Protein AF-A0A3D2A178-F1 (afdb_monomer_lite)

pLDDT: mean 87.26, std 12.5, range [44.88, 98.5]

Secondary structure (DSSP, 8-state):
---PPEEEEESS--STTHHHHHHHHHHHHHHHTSGGGG--EEEEEEESTT--GGGHHHHHHHHHHHHTT--GGGHHHHHHHHHHH-EEEETTTEEEE--HHHHEEE-----SSS-EEEEEEEE-TTS-EEEEEEEEE--

Sequence (139 aa):
MNTQIQTVVFDNVSLQGFEPKVAAMFAEEISKDSCINGVVRIKVELHGSFASQSLKDLIAATIVTGLQGLSLENAQVNLQQVRNSKRLRLSGLREIYFDVAQDLLIQQQELPTQSSGITISAKNIDAEVVMQRAYWLAS

Foldseek 3Di:
DPADAAEAEDEPDDPPPPLLVVLLVVLVVCVVPCVLVQFAAKAKAKEAPNQDVVCLLVSLLSNLCSQCVHDSPCSNVSSVVCCVVQWGCGVVPDIHRHHSVVRYHYDYDPDPANKIKMKMFTAGPVRDTPHIYIYMYDD

Radius of gyration: 14.13 Å; chains: 1; bounding box: 38×34×37 Å

Structure (mmCIF, N/CA/C/O backbone):
data_AF-A0A3D2A178-F1
#
_entry.id   AF-A0A3D2A178-F1
#
loop_
_atom_site.group_PDB
_atom_site.id
_atom_site.type_symbol
_atom_site.label_atom_id
_atom_site.label_alt_id
_atom_site.label_comp_id
_atom_site.label_asym_id
_atom_site.label_entity_id
_atom_site.label_seq_id
_atom_site.pdbx_PDB_ins_code
_atom_site.Cartn_x
_atom_site.Cartn_y
_atom_site.Cartn_z
_atom_site.occupancy
_atom_site.B_iso_or_equiv
_atom_site.auth_seq_id
_atom_site.auth_comp_id
_atom_site.auth_asym_id
_atom_site.auth_atom_id
_atom_site.pdbx_PDB_model_num
ATOM 1 N N . MET A 1 1 ? 21.955 5.249 -5.533 1.00 48.25 1 MET A N 1
ATOM 2 C CA . MET A 1 1 ? 21.169 6.506 -5.495 1.00 48.25 1 MET A CA 1
ATOM 3 C C . MET A 1 1 ? 20.920 6.880 -4.044 1.00 48.25 1 MET A C 1
ATOM 5 O O . MET A 1 1 ? 20.688 5.991 -3.240 1.00 48.25 1 MET A O 1
ATOM 9 N N . ASN A 1 2 ? 21.031 8.162 -3.695 1.00 44.88 2 ASN A N 1
ATOM 10 C CA . ASN A 1 2 ? 20.790 8.643 -2.336 1.00 44.88 2 ASN A CA 1
ATOM 11 C C . ASN A 1 2 ? 19.279 8.876 -2.184 1.00 44.88 2 ASN A C 1
ATOM 13 O O . ASN A 1 2 ? 18.787 9.962 -2.486 1.00 44.88 2 ASN A O 1
ATOM 17 N N . THR A 1 3 ? 18.517 7.833 -1.851 1.00 56.50 3 THR A N 1
ATOM 18 C CA . THR A 1 3 ? 17.057 7.943 -1.746 1.00 56.50 3 THR A CA 1
ATOM 19 C C . THR A 1 3 ? 16.707 8.666 -0.448 1.00 56.50 3 THR A C 1
ATOM 21 O O . THR A 1 3 ? 16.574 8.052 0.608 1.00 56.50 3 THR A O 1
ATOM 24 N N . GLN A 1 4 ? 16.612 9.995 -0.509 1.00 67.56 4 GLN A N 1
ATOM 25 C CA . GLN A 1 4 ? 16.155 10.798 0.621 1.00 67.56 4 GLN A CA 1
ATOM 26 C C . GLN A 1 4 ? 14.677 10.508 0.897 1.00 67.56 4 GLN A C 1
ATOM 28 O O . GLN A 1 4 ? 13.837 10.553 -0.004 1.00 67.56 4 GLN A O 1
ATOM 33 N N . ILE A 1 5 ? 14.366 10.218 2.159 1.00 79.44 5 ILE A N 1
ATOM 34 C CA . ILE A 1 5 ? 12.988 10.103 2.630 1.00 79.44 5 ILE A CA 1
ATOM 35 C C . ILE A 1 5 ? 12.390 11.503 2.597 1.00 79.44 5 ILE A C 1
ATOM 37 O O . ILE A 1 5 ? 12.879 12.395 3.289 1.00 79.44 5 ILE A O 1
ATOM 41 N N . GLN A 1 6 ? 11.338 11.697 1.805 1.00 84.19 6 GLN A N 1
ATOM 42 C CA . GLN A 1 6 ? 10.567 12.932 1.882 1.00 84.19 6 GLN A CA 1
ATOM 43 C C . GLN A 1 6 ? 9.454 12.762 2.910 1.00 84.19 6 GLN A C 1
ATOM 45 O O . GLN A 1 6 ? 8.682 11.799 2.862 1.00 84.19 6 GLN A O 1
ATOM 50 N N . THR A 1 7 ? 9.395 13.708 3.838 1.00 85.00 7 THR A N 1
ATOM 51 C CA . THR A 1 7 ? 8.430 13.725 4.933 1.00 85.00 7 THR A CA 1
ATOM 52 C C . THR A 1 7 ? 7.346 14.750 4.639 1.00 85.00 7 THR A C 1
ATOM 54 O O . THR A 1 7 ? 7.650 15.899 4.328 1.00 85.00 7 THR A O 1
ATOM 57 N N . VAL A 1 8 ? 6.088 14.343 4.770 1.00 82.56 8 VAL A N 1
ATOM 58 C CA . VAL A 1 8 ? 4.913 15.203 4.627 1.00 82.56 8 VAL A CA 1
ATOM 59 C C . VAL A 1 8 ? 4.138 15.161 5.938 1.00 82.56 8 VAL A C 1
ATOM 61 O O . VAL A 1 8 ? 3.793 14.084 6.423 1.00 82.56 8 VAL A O 1
ATOM 64 N N . VAL A 1 9 ? 3.876 16.327 6.520 1.00 81.56 9 VAL A N 1
ATOM 65 C CA . VAL A 1 9 ? 3.128 16.458 7.776 1.00 81.56 9 VAL A CA 1
ATOM 66 C C . VAL A 1 9 ? 1.754 17.038 7.473 1.00 81.56 9 VAL A C 1
ATOM 68 O O . VAL A 1 9 ? 1.632 17.980 6.691 1.00 81.56 9 VAL A O 1
ATOM 71 N N . PHE A 1 10 ? 0.726 16.446 8.068 1.00 78.38 10 PHE A N 1
ATOM 72 C CA . PHE A 1 10 ? -0.648 16.913 7.979 1.00 78.38 10 PHE A CA 1
ATOM 73 C C . PHE A 1 10 ? -1.104 17.420 9.344 1.00 78.38 10 PHE A C 1
ATOM 75 O O . PHE A 1 10 ? -1.095 16.665 10.317 1.00 78.38 10 PHE A O 1
ATOM 82 N N . ASP A 1 11 ? -1.563 18.670 9.371 1.00 73.31 11 ASP A N 1
ATOM 83 C CA . ASP A 1 11 ? -2.177 19.303 10.536 1.00 73.31 11 ASP A CA 1
ATOM 84 C C . ASP A 1 11 ? -3.707 19.254 10.415 1.00 73.31 11 ASP A C 1
ATOM 86 O O . ASP A 1 11 ? -4.257 19.436 9.325 1.00 73.31 11 ASP A O 1
ATOM 90 N N . ASN A 1 12 ? -4.411 19.051 11.534 1.00 61.69 12 ASN A N 1
ATOM 91 C CA . ASN A 1 12 ? -5.882 19.092 11.618 1.00 61.69 12 ASN A CA 1
ATOM 92 C C . ASN A 1 12 ? -6.627 18.107 10.688 1.00 61.69 12 ASN A C 1
ATOM 94 O O . ASN A 1 12 ? -7.735 18.390 10.228 1.00 61.69 12 ASN A O 1
ATOM 98 N N . VAL A 1 13 ? -6.042 16.939 10.404 1.00 65.31 13 VAL A N 1
ATOM 99 C CA . VAL A 1 13 ? -6.690 15.876 9.618 1.00 65.31 13 VAL A CA 1
ATOM 100 C C . VAL A 1 13 ? -7.163 14.758 10.548 1.00 65.31 13 VAL A C 1
ATOM 102 O O . VAL A 1 13 ? -6.428 14.316 11.425 1.00 65.31 13 VAL A O 1
ATOM 105 N N . SER A 1 14 ? -8.399 14.287 10.349 1.00 65.62 14 SER A N 1
ATOM 106 C CA . SER A 1 14 ? -8.918 13.109 11.055 1.00 65.62 14 SER A CA 1
ATOM 107 C C . SER A 1 14 ? -8.048 11.883 10.769 1.00 65.62 14 SER A C 1
ATOM 109 O O . SER A 1 14 ? -7.674 11.644 9.621 1.00 65.62 14 SER A O 1
ATOM 111 N N . LEU A 1 15 ? -7.798 11.066 11.797 1.00 64.31 15 LEU A N 1
ATOM 112 C CA . LEU A 1 15 ? -7.175 9.746 11.639 1.00 64.31 15 LEU A CA 1
ATOM 113 C C . LEU A 1 15 ? -7.941 8.894 10.617 1.00 64.31 15 LEU A C 1
ATOM 115 O O . LEU A 1 15 ? -7.335 8.212 9.798 1.00 64.31 15 LEU A O 1
ATOM 119 N N . GLN A 1 16 ? -9.275 8.971 10.631 1.00 69.62 16 GLN A N 1
ATOM 120 C CA . GLN A 1 16 ? -10.125 8.201 9.733 1.00 69.62 16 GLN A CA 1
ATOM 121 C C . GLN A 1 16 ? -10.113 8.807 8.322 1.00 69.62 16 GLN A C 1
ATOM 123 O O . GLN A 1 16 ? -10.558 9.937 8.119 1.00 69.62 16 GLN A O 1
ATOM 128 N N . GLY A 1 17 ? -9.632 8.037 7.341 1.00 75.31 17 GLY A N 1
ATOM 129 C CA . GLY A 1 17 ? -9.529 8.472 5.943 1.00 75.31 17 GLY A CA 1
ATOM 130 C C . GLY A 1 17 ? -8.155 9.036 5.574 1.00 75.31 17 GLY A C 1
ATOM 131 O O . GLY A 1 17 ? -7.913 9.337 4.403 1.00 75.31 17 GLY A O 1
ATOM 132 N N . PHE A 1 18 ? -7.239 9.121 6.539 1.00 82.62 18 PHE A N 1
ATOM 133 C CA . PHE A 1 18 ? -5.847 9.477 6.298 1.00 82.62 18 PHE A CA 1
ATOM 134 C C . PHE A 1 18 ? -5.140 8.434 5.425 1.00 82.62 18 PHE A C 1
ATOM 136 O O . PHE A 1 18 ? -4.457 8.776 4.462 1.00 82.62 18 PHE A O 1
ATOM 143 N N . GLU A 1 19 ? -5.360 7.155 5.717 1.00 86.94 19 GLU A N 1
ATOM 144 C CA . GLU A 1 19 ? -4.680 6.019 5.100 1.00 86.94 19 GLU A CA 1
ATOM 145 C C . GLU A 1 19 ? -4.947 5.894 3.590 1.00 86.94 19 GLU A C 1
ATOM 147 O O . GLU A 1 19 ? -3.982 5.862 2.820 1.00 86.94 19 GLU A O 1
ATOM 152 N N . PRO A 1 20 ? -6.212 5.884 3.112 1.00 88.81 20 PRO A N 1
ATOM 153 C CA . PRO A 1 20 ? -6.479 5.868 1.676 1.00 88.81 20 PRO A CA 1
ATOM 154 C C . PRO A 1 20 ? -6.009 7.146 0.978 1.00 88.81 20 PRO A C 1
ATOM 156 O O . PRO A 1 20 ? -5.588 7.078 -0.176 1.00 88.81 20 PRO A O 1
ATOM 159 N N . LYS A 1 21 ? -6.046 8.300 1.661 1.00 90.06 21 LYS A N 1
ATOM 160 C CA . LYS A 1 21 ? -5.608 9.579 1.093 1.00 90.06 21 LYS A CA 1
ATOM 161 C C . LYS A 1 21 ? -4.115 9.557 0.782 1.00 90.06 21 LYS A C 1
ATOM 163 O O . LYS A 1 21 ? -3.733 9.850 -0.347 1.00 90.06 21 LYS A O 1
ATOM 168 N N . VAL A 1 22 ? -3.274 9.188 1.747 1.00 92.25 22 VAL A N 1
ATOM 169 C CA . VAL A 1 22 ? -1.818 9.173 1.528 1.00 92.25 22 VAL A CA 1
ATOM 170 C C . VAL A 1 22 ? -1.391 8.056 0.576 1.00 92.25 22 VAL A C 1
ATOM 172 O O . VAL A 1 22 ? -0.478 8.255 -0.221 1.00 92.25 22 VAL A O 1
ATOM 175 N N . ALA A 1 23 ? -2.098 6.919 0.576 1.00 94.56 23 ALA A N 1
ATOM 176 C CA . ALA A 1 23 ? -1.894 5.855 -0.405 1.00 94.56 23 ALA A CA 1
ATOM 177 C C . ALA A 1 23 ? -2.188 6.329 -1.841 1.00 94.56 23 ALA A C 1
ATOM 179 O O . ALA A 1 23 ? -1.386 6.082 -2.742 1.00 94.56 23 ALA A O 1
ATOM 180 N N . ALA A 1 24 ? -3.298 7.046 -2.047 1.00 93.81 24 ALA A N 1
ATOM 181 C CA . ALA A 1 24 ? -3.641 7.627 -3.343 1.00 93.81 24 ALA A CA 1
ATOM 182 C C . ALA A 1 24 ? -2.643 8.715 -3.769 1.00 93.81 24 ALA A C 1
ATOM 184 O O . ALA A 1 24 ? -2.193 8.709 -4.912 1.00 93.81 24 ALA A O 1
ATOM 185 N N . MET A 1 25 ? -2.230 9.593 -2.845 1.00 93.25 25 MET A N 1
ATOM 186 C CA . MET A 1 25 ? -1.206 10.613 -3.113 1.00 93.25 25 MET A CA 1
ATOM 187 C C . MET A 1 25 ? 0.116 9.985 -3.567 1.00 93.25 25 MET A C 1
ATOM 189 O O . MET A 1 25 ? 0.689 10.423 -4.561 1.00 93.25 25 MET A O 1
ATOM 193 N N . PHE A 1 26 ? 0.581 8.933 -2.886 1.00 95.00 26 PHE A N 1
ATOM 194 C CA . PHE A 1 26 ? 1.786 8.208 -3.290 1.00 95.00 26 PHE A CA 1
ATOM 195 C C . PHE A 1 26 ? 1.637 7.576 -4.682 1.00 95.00 26 PHE A C 1
ATOM 197 O O . PHE A 1 26 ? 2.545 7.668 -5.508 1.00 95.00 26 PHE A O 1
ATOM 204 N N . ALA A 1 27 ? 0.494 6.936 -4.954 1.00 94.56 27 ALA A N 1
ATOM 205 C CA . ALA A 1 27 ? 0.222 6.292 -6.239 1.00 94.56 27 ALA A CA 1
ATOM 206 C C . ALA A 1 27 ? 0.134 7.291 -7.405 1.00 94.56 27 ALA A C 1
ATOM 208 O O . ALA A 1 27 ? 0.517 6.959 -8.528 1.00 94.56 27 ALA A O 1
ATOM 209 N N . GLU A 1 28 ? -0.362 8.500 -7.152 1.00 93.44 28 GLU A N 1
ATOM 210 C CA . GLU A 1 28 ? -0.391 9.593 -8.124 1.00 93.44 28 GLU A CA 1
ATOM 211 C C . GLU A 1 28 ? 1.004 10.190 -8.354 1.00 93.44 28 GLU A C 1
ATOM 213 O O . GLU A 1 28 ? 1.376 10.507 -9.480 1.00 93.44 28 GLU A O 1
ATOM 218 N N . GLU A 1 29 ? 1.800 10.343 -7.300 1.00 92.88 29 GLU A N 1
ATOM 219 C CA . GLU A 1 29 ? 3.150 10.892 -7.408 1.00 92.88 29 GLU A CA 1
ATOM 220 C C . GLU A 1 29 ? 4.072 9.944 -8.189 1.00 92.88 29 GLU A C 1
ATOM 222 O O . GLU A 1 29 ? 4.704 10.348 -9.164 1.00 92.88 29 GLU A O 1
ATOM 227 N N . ILE A 1 30 ? 4.080 8.651 -7.846 1.00 92.19 30 ILE A N 1
ATOM 228 C CA . ILE A 1 30 ? 4.960 7.678 -8.507 1.00 92.19 30 ILE A CA 1
ATOM 229 C C . ILE A 1 30 ? 4.612 7.447 -9.985 1.00 92.19 30 ILE A C 1
ATOM 231 O O . ILE A 1 30 ? 5.471 7.015 -10.760 1.00 92.19 30 ILE A O 1
ATOM 235 N N . SER A 1 31 ? 3.367 7.726 -10.391 1.00 91.38 31 SER A N 1
ATOM 236 C CA . SER A 1 31 ? 2.939 7.608 -11.787 1.00 91.38 31 SER A CA 1
ATOM 237 C C . SER A 1 31 ? 3.384 8.786 -12.658 1.00 91.38 31 SER A C 1
ATOM 239 O O . SER A 1 31 ? 3.571 8.594 -13.859 1.00 91.38 31 SER A O 1
ATOM 241 N N . LYS A 1 32 ? 3.617 9.971 -12.076 1.00 86.25 32 LYS A N 1
ATOM 242 C CA . LYS A 1 32 ? 4.038 11.184 -12.801 1.00 86.25 32 LYS A CA 1
ATOM 243 C C . LYS A 1 32 ? 5.499 11.138 -13.265 1.00 86.25 32 LYS A C 1
ATOM 245 O O . LYS A 1 32 ? 5.802 11.602 -14.360 1.00 86.25 32 LYS A O 1
ATOM 250 N N . ASP A 1 33 ? 6.387 10.512 -12.497 1.00 68.25 33 ASP A N 1
ATOM 251 C CA . ASP A 1 33 ? 7.840 10.626 -12.705 1.00 68.25 33 ASP A CA 1
ATOM 252 C C . ASP A 1 33 ? 8.456 9.569 -13.647 1.00 68.25 33 ASP A C 1
ATOM 254 O O . ASP A 1 33 ? 9.671 9.392 -13.677 1.00 68.25 33 ASP A O 1
ATOM 258 N N . SER A 1 34 ? 7.659 8.788 -14.392 1.00 72.31 34 SER A N 1
ATOM 259 C CA . SER A 1 34 ? 8.105 7.559 -15.103 1.00 72.31 34 SER A CA 1
ATOM 260 C C . SER A 1 34 ? 8.738 6.476 -14.203 1.00 72.31 34 SER A C 1
ATOM 262 O O . SER A 1 34 ? 8.958 5.349 -14.654 1.00 72.31 34 SER A O 1
ATOM 264 N N . CYS A 1 35 ? 8.961 6.774 -12.918 1.00 80.19 35 CYS A N 1
ATOM 265 C CA . CYS A 1 35 ? 9.491 5.892 -11.883 1.00 80.19 35 CYS A CA 1
ATOM 266 C C . CYS A 1 35 ? 8.685 4.602 -11.745 1.00 80.19 35 CYS A C 1
ATOM 268 O O . CYS A 1 35 ? 9.265 3.541 -11.507 1.00 80.19 35 CYS A O 1
ATOM 270 N N . ILE A 1 36 ? 7.366 4.665 -11.972 1.00 90.62 36 ILE A N 1
ATOM 271 C CA . ILE A 1 36 ? 6.484 3.497 -11.940 1.00 90.62 36 ILE A CA 1
ATOM 272 C C . ILE A 1 36 ? 6.992 2.347 -12.825 1.00 90.62 36 ILE A C 1
ATOM 274 O O . ILE A 1 36 ? 6.833 1.188 -12.456 1.00 90.62 36 ILE A O 1
ATOM 278 N N . ASN A 1 37 ? 7.690 2.631 -13.933 1.00 90.00 37 ASN A N 1
ATOM 279 C CA . ASN A 1 37 ? 8.176 1.615 -14.872 1.00 90.00 37 ASN A CA 1
ATOM 280 C C . ASN A 1 37 ? 9.266 0.684 -14.307 1.00 90.00 37 ASN A C 1
ATOM 282 O O . ASN A 1 37 ? 9.494 -0.395 -14.862 1.00 90.00 37 ASN A O 1
ATOM 286 N N . GLY A 1 38 ? 9.933 1.063 -13.218 1.00 91.38 38 GLY A N 1
ATOM 287 C CA . GLY A 1 38 ? 10.924 0.224 -12.537 1.00 91.38 38 GLY A CA 1
ATOM 288 C C . GLY A 1 38 ? 10.373 -0.514 -11.318 1.00 91.38 38 GLY A C 1
ATOM 289 O O . GLY A 1 38 ? 11.034 -1.407 -10.795 1.00 91.38 38 GLY A O 1
ATOM 290 N N . VAL A 1 39 ? 9.170 -0.165 -10.856 1.00 95.75 39 VAL A N 1
ATOM 291 C CA . VAL A 1 39 ? 8.629 -0.667 -9.588 1.00 95.75 39 VAL A CA 1
ATOM 292 C C . VAL A 1 39 ? 8.162 -2.105 -9.745 1.00 95.75 39 VAL A C 1
ATOM 294 O O . VAL A 1 39 ? 7.421 -2.435 -10.670 1.00 95.75 39 VAL A O 1
ATOM 297 N N . VAL A 1 40 ? 8.564 -2.973 -8.826 1.00 97.31 40 VAL A N 1
ATOM 298 C CA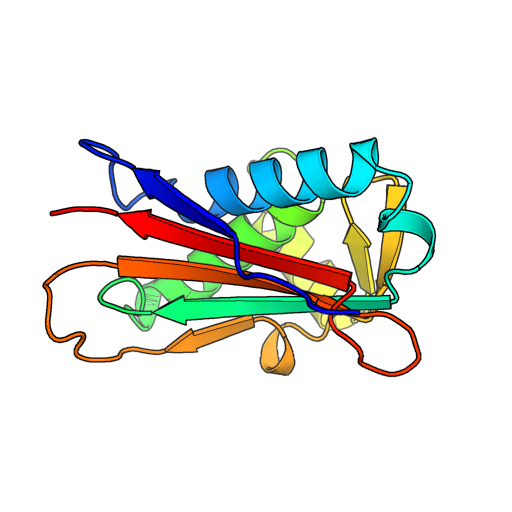 . VAL A 1 40 ? 8.100 -4.369 -8.782 1.00 97.31 40 VAL A CA 1
ATOM 299 C C . VAL A 1 40 ? 7.406 -4.714 -7.470 1.00 97.31 40 VAL A C 1
ATOM 301 O O . VAL A 1 40 ? 6.734 -5.743 -7.401 1.00 97.31 40 VAL A O 1
ATOM 304 N N . ARG A 1 41 ? 7.564 -3.870 -6.442 1.00 97.75 41 ARG A N 1
ATOM 305 C CA . ARG A 1 41 ? 7.023 -4.090 -5.099 1.00 97.75 41 ARG A CA 1
ATOM 306 C C . ARG A 1 41 ? 6.806 -2.765 -4.370 1.00 97.75 41 ARG A C 1
ATOM 308 O O . ARG A 1 41 ? 7.636 -1.861 -4.470 1.00 97.75 41 ARG A O 1
ATOM 315 N N . ILE A 1 42 ? 5.718 -2.680 -3.611 1.00 98.00 42 ILE A N 1
ATOM 316 C CA . ILE A 1 42 ? 5.449 -1.607 -2.645 1.00 98.00 42 ILE A CA 1
ATOM 317 C C . ILE A 1 42 ? 5.522 -2.204 -1.245 1.00 98.00 42 ILE A C 1
ATOM 319 O O . ILE A 1 42 ? 5.080 -3.330 -1.046 1.00 98.00 42 ILE A O 1
ATOM 323 N N . LYS A 1 43 ? 6.056 -1.448 -0.287 1.00 97.81 43 LYS A N 1
ATOM 324 C 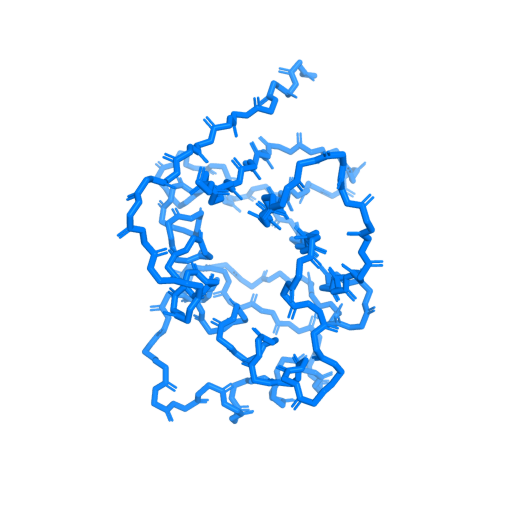CA . LYS A 1 43 ? 5.947 -1.731 1.144 1.00 97.81 43 LYS A CA 1
ATOM 325 C C . LYS A 1 43 ? 5.261 -0.555 1.831 1.00 97.81 43 LYS A C 1
ATOM 327 O O . LYS A 1 43 ? 5.586 0.593 1.536 1.00 97.81 43 LYS A O 1
ATOM 332 N N . VAL A 1 44 ? 4.331 -0.852 2.728 1.00 96.56 44 VAL A N 1
ATOM 333 C CA . VAL A 1 44 ? 3.596 0.110 3.544 1.00 96.56 44 VAL A CA 1
ATOM 334 C C . VAL A 1 44 ? 3.790 -0.245 5.010 1.00 96.56 44 VAL A C 1
ATOM 336 O O . VAL A 1 44 ? 3.579 -1.388 5.413 1.00 96.56 44 VAL A O 1
ATOM 339 N N . GLU A 1 45 ? 4.188 0.736 5.807 1.00 93.25 45 GLU A N 1
ATOM 340 C CA . GLU A 1 45 ? 4.443 0.583 7.237 1.00 93.25 45 GLU A CA 1
ATOM 341 C C . GLU A 1 45 ? 3.650 1.651 7.984 1.00 93.25 45 GLU A C 1
ATOM 343 O O . GLU A 1 45 ? 3.847 2.844 7.763 1.00 93.25 45 GLU A O 1
ATOM 348 N N . LEU A 1 46 ? 2.715 1.222 8.828 1.00 90.56 46 LEU A N 1
ATOM 349 C CA . LEU A 1 46 ? 1.933 2.106 9.681 1.00 90.56 46 LEU A CA 1
ATOM 350 C C . LEU A 1 46 ? 2.497 2.059 11.094 1.00 90.56 46 LEU A C 1
ATOM 352 O O . LEU A 1 46 ? 2.719 0.974 11.641 1.00 90.56 46 LEU A O 1
ATOM 356 N N . HIS A 1 47 ? 2.656 3.241 11.679 1.00 86.19 47 HIS A N 1
ATOM 357 C CA . HIS A 1 47 ? 3.237 3.461 12.996 1.00 86.19 47 HIS A CA 1
ATOM 358 C C . HIS A 1 47 ? 2.289 4.288 13.874 1.00 86.19 47 HIS A C 1
ATOM 360 O O . HIS A 1 47 ? 1.546 5.137 13.374 1.00 86.19 47 HIS A O 1
ATOM 366 N N . GLY A 1 48 ? 2.361 4.089 15.189 1.00 79.56 48 GLY A N 1
ATOM 367 C CA . GLY A 1 48 ? 1.552 4.823 16.164 1.00 79.56 48 GLY A CA 1
ATOM 368 C C . GLY A 1 48 ? 0.193 4.175 16.436 1.00 79.56 48 GLY A C 1
ATOM 369 O O . GLY A 1 48 ? 0.046 2.949 16.403 1.00 79.56 48 GLY A O 1
ATOM 370 N N . SER A 1 49 ? -0.815 4.997 16.734 1.00 72.25 49 SER A N 1
ATOM 371 C CA . SER A 1 49 ? -2.104 4.543 17.277 1.00 72.25 49 SER A CA 1
ATOM 372 C C . SER A 1 49 ? -3.083 3.987 16.234 1.00 72.25 49 SER A C 1
ATOM 374 O O . SER A 1 49 ? -4.157 3.513 16.602 1.00 72.25 49 SER A O 1
ATOM 376 N N . PHE A 1 50 ? -2.708 3.938 14.947 1.00 66.75 50 PHE A N 1
ATOM 377 C CA . PHE A 1 50 ? -3.515 3.322 13.878 1.00 66.75 50 PHE A CA 1
ATOM 378 C C . PHE A 1 50 ? -3.852 1.850 14.132 1.00 66.75 50 PHE A C 1
ATOM 380 O O . PHE A 1 50 ? -4.818 1.308 13.599 1.00 66.75 50 PHE A O 1
ATOM 387 N N . ALA A 1 51 ? -3.029 1.164 14.916 1.00 60.72 51 ALA A N 1
ATOM 388 C CA . ALA A 1 51 ? -2.975 -0.282 14.908 1.00 60.72 51 ALA A CA 1
ATOM 389 C C . ALA A 1 51 ? -3.964 -0.953 15.883 1.00 60.72 51 ALA A C 1
ATOM 391 O O . ALA A 1 51 ? -3.660 -1.984 16.482 1.00 60.72 51 ALA A O 1
ATOM 392 N N . SER A 1 52 ? -5.194 -0.437 15.972 1.00 67.81 52 SER A N 1
ATOM 393 C CA . SER A 1 52 ? -6.313 -1.195 16.540 1.00 67.81 52 SER A CA 1
ATOM 394 C C . SER A 1 52 ? -6.480 -2.515 15.777 1.00 67.81 52 SER A C 1
ATOM 396 O O . SER A 1 52 ? -6.724 -2.529 14.568 1.00 67.81 52 SER A O 1
ATOM 398 N N . GLN A 1 53 ? -6.360 -3.645 16.481 1.00 68.12 53 GLN A N 1
ATOM 399 C CA . GLN A 1 53 ? -6.444 -4.974 15.869 1.00 68.12 53 GLN A CA 1
ATOM 400 C C . GLN A 1 53 ? -7.785 -5.192 15.149 1.00 68.12 53 GLN A C 1
ATOM 402 O O . GLN A 1 53 ? -7.818 -5.857 14.116 1.00 68.12 53 GLN A O 1
ATOM 407 N N . SER A 1 54 ? -8.870 -4.595 15.653 1.00 75.31 54 SER A N 1
ATOM 408 C CA . SER A 1 54 ? -10.212 -4.704 15.070 1.00 75.31 54 SER A CA 1
ATOM 409 C C . SER A 1 54 ? -10.390 -3.918 13.767 1.00 75.31 54 SER A C 1
ATOM 411 O O . SER A 1 54 ? -11.340 -4.181 13.036 1.00 75.31 54 SER A O 1
ATOM 413 N N . LEU A 1 55 ? -9.479 -2.994 13.438 1.00 84.62 55 LEU A N 1
ATOM 414 C CA . LEU A 1 55 ? -9.547 -2.173 12.223 1.00 84.62 55 LEU A CA 1
ATOM 415 C C . LEU A 1 55 ? -8.530 -2.573 11.150 1.00 84.62 55 LEU A C 1
ATOM 417 O O . LEU A 1 55 ? -8.573 -2.022 10.052 1.00 84.62 55 LEU A O 1
ATOM 421 N N . LYS A 1 56 ? -7.646 -3.543 11.415 1.00 86.75 56 LYS A N 1
ATOM 422 C CA . LYS A 1 56 ? -6.567 -3.915 10.483 1.00 86.75 56 LYS A CA 1
ATOM 423 C C . LYS A 1 56 ? -7.061 -4.261 9.082 1.00 86.75 56 LYS A C 1
ATOM 425 O O . LYS A 1 56 ? -6.478 -3.799 8.108 1.00 86.75 56 LYS A O 1
ATOM 430 N N . ASP A 1 57 ? -8.144 -5.023 8.978 1.00 90.88 57 ASP A N 1
ATOM 431 C CA . ASP A 1 57 ? -8.707 -5.406 7.679 1.00 90.88 57 ASP A CA 1
ATOM 432 C C . ASP A 1 57 ? -9.367 -4.229 6.955 1.00 90.88 57 ASP A C 1
ATOM 434 O O . ASP A 1 57 ? -9.291 -4.135 5.730 1.00 90.88 57 ASP A O 1
ATOM 438 N N . LEU A 1 58 ? -9.965 -3.293 7.695 1.00 91.44 58 LEU A N 1
ATOM 439 C CA . LEU A 1 58 ? -10.505 -2.068 7.113 1.00 91.44 58 LEU A CA 1
ATOM 440 C C . LEU A 1 58 ? -9.377 -1.178 6.575 1.00 91.44 58 LEU A C 1
ATOM 442 O O . LEU A 1 58 ? -9.440 -0.745 5.429 1.00 91.44 58 LEU A O 1
ATOM 446 N N . ILE A 1 59 ? -8.327 -0.968 7.370 1.00 91.50 59 ILE A N 1
ATOM 447 C CA . ILE A 1 59 ? -7.147 -0.176 6.997 1.00 91.50 59 ILE A CA 1
ATOM 448 C C . ILE A 1 59 ? -6.420 -0.804 5.802 1.00 91.50 59 ILE A C 1
ATOM 450 O O . ILE A 1 59 ? -6.057 -0.116 4.849 1.00 91.50 59 ILE A O 1
ATOM 454 N N . ALA A 1 60 ? -6.232 -2.125 5.810 1.00 94.88 60 ALA A N 1
ATOM 455 C CA . ALA A 1 60 ? -5.623 -2.827 4.687 1.00 94.88 60 ALA A CA 1
ATOM 456 C C . ALA A 1 60 ? -6.442 -2.630 3.403 1.00 94.88 60 ALA A C 1
ATOM 458 O O . ALA A 1 60 ? -5.870 -2.347 2.350 1.00 94.88 60 ALA A O 1
ATOM 459 N N . ALA A 1 61 ? -7.774 -2.723 3.487 1.00 96.12 61 ALA A N 1
ATOM 460 C CA . ALA A 1 61 ? -8.654 -2.534 2.341 1.00 96.12 61 ALA A CA 1
ATOM 461 C C . ALA A 1 61 ? -8.567 -1.115 1.770 1.00 96.12 61 ALA A C 1
ATOM 463 O O . ALA A 1 61 ? -8.488 -0.949 0.549 1.00 96.12 61 ALA A O 1
ATOM 464 N N . THR A 1 62 ? -8.545 -0.093 2.628 1.00 95.06 62 THR A N 1
ATOM 465 C CA . THR A 1 62 ? -8.471 1.305 2.188 1.00 95.06 62 THR A CA 1
ATOM 466 C C . THR A 1 62 ? -7.116 1.638 1.567 1.00 95.06 62 THR A C 1
ATOM 468 O O . THR A 1 62 ? -7.085 2.262 0.508 1.00 95.06 62 THR A O 1
ATOM 471 N N . ILE A 1 63 ? -6.007 1.155 2.135 1.00 96.06 63 ILE A N 1
ATOM 472 C CA . ILE A 1 63 ? -4.660 1.354 1.577 1.00 96.06 63 ILE A CA 1
ATOM 473 C C . ILE A 1 63 ? -4.501 0.642 0.236 1.00 96.06 63 ILE A C 1
ATOM 475 O O . ILE A 1 63 ? -4.074 1.260 -0.737 1.00 96.06 63 ILE A O 1
ATOM 479 N N . VAL A 1 64 ? -4.862 -0.642 0.157 1.00 97.62 64 VAL A N 1
ATOM 480 C CA . VAL A 1 64 ? -4.756 -1.425 -1.086 1.00 97.62 64 VAL A CA 1
ATOM 481 C C . VAL A 1 64 ? -5.589 -0.800 -2.204 1.00 97.62 64 VAL A C 1
ATOM 483 O O . VAL A 1 64 ? -5.176 -0.797 -3.362 1.00 97.62 64 VAL A O 1
ATOM 486 N N . THR A 1 65 ? -6.751 -0.246 -1.868 1.00 97.25 65 THR A N 1
ATOM 487 C CA . THR A 1 65 ? -7.621 0.426 -2.838 1.00 97.25 65 THR A CA 1
ATOM 488 C C . THR A 1 65 ? -7.067 1.790 -3.246 1.00 97.25 65 THR A C 1
ATOM 490 O O . THR A 1 65 ? -7.016 2.086 -4.440 1.00 97.25 65 THR A O 1
ATOM 493 N N . GLY A 1 66 ? -6.553 2.571 -2.290 1.00 96.50 66 GLY A N 1
ATOM 494 C CA . GLY A 1 66 ? -5.898 3.855 -2.549 1.00 96.50 66 GLY A CA 1
ATOM 495 C C . GLY A 1 66 ? -4.648 3.723 -3.424 1.00 96.50 66 GLY A C 1
ATOM 496 O O . GLY A 1 66 ? -4.504 4.465 -4.390 1.00 96.50 66 GLY A O 1
ATOM 497 N N . LEU A 1 67 ? -3.795 2.721 -3.174 1.00 97.62 67 LEU A N 1
ATOM 498 C CA . LEU A 1 67 ? -2.609 2.444 -3.999 1.00 97.62 67 LEU A CA 1
ATOM 499 C C . LEU A 1 67 ? -2.958 2.108 -5.455 1.00 97.62 67 LEU A C 1
ATOM 501 O O . LEU A 1 67 ? -2.150 2.329 -6.354 1.00 97.62 67 LEU A O 1
ATOM 505 N N . GLN A 1 68 ? -4.145 1.557 -5.703 1.00 97.00 68 GLN A N 1
ATOM 506 C CA . GLN A 1 68 ? -4.613 1.253 -7.054 1.00 97.00 68 GLN A CA 1
ATOM 507 C C . GLN A 1 68 ? -5.318 2.438 -7.726 1.00 97.00 68 GLN A C 1
ATOM 509 O O . GLN A 1 68 ? -5.659 2.342 -8.900 1.00 97.00 68 GLN A O 1
ATOM 514 N N . GLY A 1 69 ? -5.524 3.552 -7.012 1.00 95.19 69 GLY A N 1
ATOM 515 C CA . GLY A 1 69 ? -6.255 4.717 -7.517 1.00 95.19 69 GLY A CA 1
ATOM 516 C C . GLY A 1 69 ? -7.757 4.469 -7.694 1.00 95.19 69 GLY A C 1
ATOM 517 O O . GLY A 1 69 ? -8.396 5.130 -8.508 1.00 95.19 69 GLY A O 1
ATOM 518 N N . LEU A 1 70 ? -8.322 3.496 -6.973 1.00 94.69 70 LEU A N 1
ATOM 519 C CA . LEU A 1 70 ? -9.730 3.104 -7.080 1.00 94.69 70 LEU A CA 1
ATOM 520 C C . LEU A 1 70 ? -10.596 3.790 -6.010 1.00 94.69 70 LEU A C 1
ATOM 522 O O . LEU A 1 70 ? -10.110 4.214 -4.961 1.00 94.69 70 LEU A O 1
ATOM 526 N N . SER A 1 71 ? -11.909 3.846 -6.243 1.00 92.75 71 SER A N 1
ATOM 527 C CA . SER A 1 71 ? -12.886 4.281 -5.237 1.00 92.75 71 SER A CA 1
ATOM 528 C C . SER A 1 71 ? -13.039 3.256 -4.107 1.00 92.75 71 SER A C 1
ATOM 530 O O . SER A 1 71 ? -13.021 2.049 -4.349 1.00 92.75 71 SER A O 1
ATOM 532 N N . LEU A 1 72 ? -13.303 3.722 -2.882 1.00 93.44 72 LEU A N 1
ATOM 533 C CA . LEU A 1 72 ? -13.409 2.862 -1.693 1.00 93.44 72 LEU A CA 1
ATOM 534 C C . LEU A 1 72 ? -14.671 1.986 -1.619 1.00 93.44 72 LEU A C 1
ATOM 536 O O . LEU A 1 72 ? -14.724 1.102 -0.767 1.00 93.44 72 LEU A O 1
ATOM 540 N N . GLU A 1 73 ? -15.656 2.187 -2.501 1.00 93.31 73 GLU A N 1
ATOM 541 C CA . GLU A 1 73 ? -16.936 1.455 -2.507 1.00 93.31 73 GLU A CA 1
ATOM 542 C C . GLU A 1 73 ? -16.755 -0.073 -2.430 1.00 93.31 73 GLU A C 1
ATOM 544 O O . GLU A 1 73 ? -17.434 -0.742 -1.658 1.00 93.31 73 GLU A O 1
ATOM 549 N N . ASN A 1 74 ? -15.769 -0.615 -3.154 1.00 93.06 74 ASN A N 1
ATOM 550 C CA . ASN A 1 74 ? -15.499 -2.055 -3.233 1.00 93.06 74 ASN A CA 1
ATOM 551 C C . ASN A 1 74 ? -14.186 -2.467 -2.548 1.00 93.06 74 ASN A C 1
ATOM 553 O O . ASN A 1 74 ? -13.585 -3.486 -2.900 1.00 93.06 74 ASN A O 1
ATOM 557 N N . ALA A 1 75 ? -13.724 -1.692 -1.562 1.00 95.69 75 ALA A N 1
ATOM 558 C CA . ALA A 1 75 ? -12.396 -1.869 -0.978 1.00 95.69 75 ALA A CA 1
ATOM 559 C C . ALA A 1 75 ? -12.160 -3.272 -0.387 1.00 95.69 75 ALA A C 1
ATOM 561 O O . ALA A 1 75 ? -11.078 -3.836 -0.541 1.00 95.69 75 ALA A O 1
ATOM 562 N N . GLN A 1 76 ? -13.173 -3.867 0.252 1.00 96.12 76 GLN A N 1
ATOM 563 C CA . GLN A 1 76 ? -13.061 -5.213 0.829 1.00 96.12 76 GLN A CA 1
ATOM 564 C C . GLN A 1 76 ? -12.940 -6.302 -0.242 1.00 96.12 76 GLN A C 1
ATOM 566 O O . GLN A 1 76 ? -12.101 -7.192 -0.124 1.00 96.12 76 GLN A O 1
ATOM 571 N N . VAL A 1 77 ? -13.730 -6.219 -1.316 1.00 96.62 77 VAL A N 1
ATOM 572 C CA . VAL A 1 77 ? -13.648 -7.165 -2.442 1.00 96.62 77 VAL A CA 1
ATOM 573 C C . VAL A 1 77 ? -12.269 -7.086 -3.091 1.00 96.62 77 VAL A C 1
ATOM 575 O O . VAL A 1 77 ? -11.622 -8.108 -3.315 1.00 96.62 77 VAL A O 1
ATOM 578 N N . ASN A 1 78 ? -11.790 -5.864 -3.313 1.00 96.56 78 ASN A N 1
ATOM 579 C CA . ASN A 1 78 ? -10.472 -5.601 -3.867 1.00 96.56 78 ASN A CA 1
ATOM 580 C C . ASN A 1 78 ? -9.348 -6.170 -2.981 1.00 96.56 78 ASN A C 1
ATOM 582 O O . ASN A 1 78 ? -8.457 -6.861 -3.471 1.00 96.56 78 ASN A O 1
ATOM 586 N N . LEU A 1 79 ? -9.422 -5.973 -1.660 1.00 98.00 79 LEU A N 1
ATOM 587 C CA . LEU A 1 79 ? -8.465 -6.562 -0.721 1.00 98.00 79 LEU A CA 1
ATOM 588 C C . LEU A 1 79 ? -8.392 -8.086 -0.860 1.00 98.00 79 LEU A C 1
ATOM 590 O O . LEU A 1 79 ? -7.297 -8.646 -0.890 1.00 98.00 79 LEU A O 1
ATOM 594 N N . GLN A 1 80 ? -9.538 -8.763 -0.960 1.00 98.12 80 GLN A N 1
ATOM 595 C CA . GLN A 1 80 ? -9.576 -10.219 -1.113 1.00 98.12 80 GLN A CA 1
ATOM 596 C C . GLN A 1 80 ? -8.976 -10.672 -2.450 1.00 98.12 80 GLN A C 1
ATOM 598 O O . GLN A 1 80 ? -8.223 -11.644 -2.490 1.00 98.12 80 GLN A O 1
ATOM 603 N N . GLN A 1 81 ? -9.231 -9.943 -3.539 1.00 97.88 81 GLN A N 1
ATOM 604 C CA . GLN A 1 81 ? -8.610 -10.220 -4.838 1.00 97.88 81 GLN A CA 1
ATOM 605 C C . GLN A 1 81 ? -7.082 -10.099 -4.777 1.00 97.88 81 GLN A C 1
ATOM 607 O O . GLN A 1 81 ? -6.375 -10.991 -5.256 1.00 97.88 81 GLN A O 1
ATOM 612 N N . VAL A 1 82 ? -6.564 -9.045 -4.143 1.00 98.38 82 VAL A N 1
ATOM 613 C CA . VAL A 1 82 ? -5.118 -8.847 -3.962 1.00 98.38 82 VAL A CA 1
ATOM 614 C C . VAL A 1 82 ? -4.523 -9.918 -3.045 1.00 98.38 82 VAL A C 1
ATOM 616 O O . VAL A 1 82 ? -3.475 -10.467 -3.367 1.00 98.38 82 VAL A O 1
ATOM 619 N N . ARG A 1 83 ? -5.197 -10.297 -1.950 1.00 98.19 83 ARG A N 1
ATOM 620 C CA . ARG A 1 83 ? -4.761 -11.404 -1.073 1.00 98.19 83 ARG A CA 1
ATOM 621 C C . ARG A 1 83 ? -4.624 -12.724 -1.8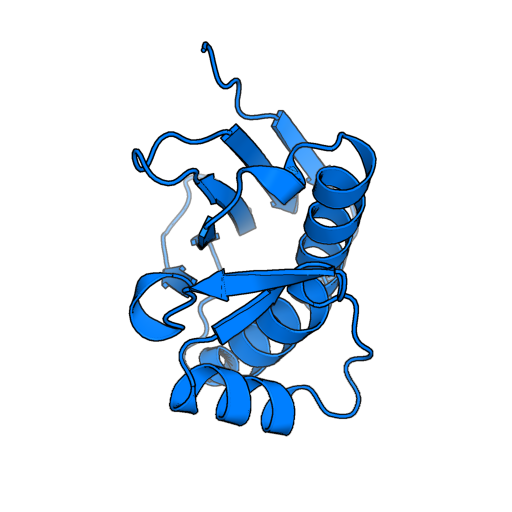37 1.00 98.19 83 ARG A C 1
ATOM 623 O O . ARG A 1 83 ? -3.628 -13.421 -1.668 1.00 98.19 83 ARG A O 1
ATOM 630 N N . ASN A 1 84 ? -5.594 -13.039 -2.694 1.00 98.06 84 ASN A N 1
ATOM 631 C CA . ASN A 1 84 ? -5.624 -14.296 -3.443 1.00 98.06 84 ASN A CA 1
ATOM 632 C C . ASN A 1 84 ? -4.590 -14.335 -4.576 1.00 98.06 84 ASN A C 1
ATOM 634 O O . ASN A 1 84 ? -3.934 -15.351 -4.786 1.00 98.06 84 ASN A O 1
ATOM 638 N N . SER A 1 85 ? -4.449 -13.233 -5.314 1.00 98.19 85 SER A N 1
ATOM 639 C CA . SER A 1 85 ? -3.554 -13.146 -6.476 1.00 98.19 85 SER A CA 1
ATOM 640 C C . SER A 1 85 ? -2.113 -12.784 -6.116 1.00 98.19 85 SER A C 1
ATOM 642 O O . SER A 1 85 ? -1.198 -13.073 -6.885 1.00 98.19 85 SER A O 1
ATOM 644 N N . LYS A 1 86 ? -1.910 -12.119 -4.972 1.00 98.44 86 LYS A N 1
ATOM 645 C CA . LYS A 1 86 ? -0.674 -11.412 -4.601 1.00 98.44 86 LYS A CA 1
ATOM 646 C C . LYS A 1 86 ? -0.215 -10.395 -5.652 1.00 98.44 86 LYS A C 1
ATOM 648 O O . LYS A 1 86 ? 0.982 -10.139 -5.818 1.00 98.44 86 LYS A O 1
ATOM 653 N N . ARG A 1 87 ? -1.171 -9.836 -6.397 1.00 98.25 87 ARG A N 1
ATOM 654 C CA . ARG A 1 87 ? -0.955 -8.821 -7.429 1.00 98.25 87 ARG A CA 1
ATOM 655 C C . ARG A 1 87 ? -1.730 -7.565 -7.082 1.00 98.25 87 ARG A C 1
ATOM 657 O O . ARG A 1 87 ? -2.876 -7.643 -6.657 1.00 98.25 87 ARG A O 1
ATOM 664 N N . LEU A 1 88 ? -1.102 -6.412 -7.288 1.00 98.06 88 LEU A N 1
ATOM 665 C CA . LEU A 1 88 ? -1.712 -5.099 -7.092 1.00 98.06 88 LEU A CA 1
ATOM 666 C C . LEU A 1 88 ? -1.488 -4.249 -8.345 1.00 98.06 88 LEU A C 1
ATOM 668 O O . LEU A 1 88 ? -0.368 -4.187 -8.854 1.00 98.06 88 LEU A O 1
ATOM 672 N N . ARG A 1 89 ? -2.538 -3.585 -8.845 1.00 97.56 89 ARG A N 1
ATOM 673 C CA . ARG A 1 89 ? -2.467 -2.693 -10.013 1.00 97.56 89 ARG A CA 1
ATOM 674 C C . ARG A 1 89 ? -2.150 -1.256 -9.578 1.00 97.56 89 ARG A C 1
ATOM 676 O O . ARG A 1 89 ? -3.045 -0.426 -9.462 1.00 97.56 89 ARG A O 1
ATOM 683 N N . LEU A 1 90 ? -0.879 -0.959 -9.321 1.00 96.94 90 LEU A N 1
ATOM 684 C CA . LEU A 1 90 ? -0.407 0.331 -8.811 1.00 96.94 90 LEU A CA 1
ATOM 685 C C . LEU A 1 90 ? -0.839 1.481 -9.730 1.00 96.94 90 LEU A C 1
ATOM 687 O O . LEU A 1 90 ? -0.541 1.470 -10.929 1.00 96.94 90 LEU A O 1
ATOM 691 N N . SER A 1 91 ? -1.532 2.468 -9.152 1.00 95.31 91 SER A N 1
ATOM 692 C CA . SER A 1 91 ? -2.095 3.631 -9.854 1.00 95.31 91 SER A CA 1
ATOM 693 C C . SER A 1 91 ? -3.021 3.260 -11.033 1.00 95.31 91 SER A C 1
ATOM 695 O O . SER A 1 91 ? -3.203 4.041 -11.958 1.00 95.31 91 SER A O 1
ATOM 697 N N . GLY A 1 92 ? -3.532 2.022 -11.089 1.00 95.31 92 GLY A N 1
ATOM 698 C CA . GLY A 1 92 ? -4.258 1.483 -12.247 1.00 95.31 92 GLY A CA 1
ATOM 699 C C . GLY A 1 92 ? -3.371 1.149 -13.461 1.00 95.31 92 GLY A C 1
ATOM 700 O O . GLY A 1 92 ? -3.812 0.487 -14.403 1.00 95.31 92 GLY A O 1
ATOM 701 N N . LEU A 1 93 ? -2.092 1.524 -13.435 1.00 94.31 93 LEU A N 1
ATOM 702 C CA . LEU A 1 93 ? -1.195 1.471 -14.588 1.00 94.31 93 LEU A CA 1
ATOM 703 C C . LEU A 1 93 ? -0.350 0.202 -14.621 1.00 94.31 93 LEU A C 1
ATOM 705 O O . LEU A 1 93 ? -0.248 -0.437 -15.669 1.00 94.31 93 LEU A O 1
ATOM 709 N N . ARG A 1 94 ? 0.241 -0.181 -13.485 1.00 94.50 94 ARG A N 1
ATOM 710 C CA . ARG A 1 94 ? 1.251 -1.243 -13.437 1.00 94.50 94 ARG A CA 1
ATOM 711 C C . ARG A 1 94 ? 0.896 -2.328 -12.443 1.00 94.50 94 ARG A C 1
ATOM 713 O O . ARG A 1 94 ? 0.702 -2.058 -11.266 1.00 94.50 94 ARG A O 1
ATOM 720 N N . GLU A 1 95 ? 0.881 -3.569 -12.906 1.00 97.38 95 GLU A N 1
ATOM 721 C CA . GLU A 1 95 ? 0.777 -4.713 -12.009 1.00 97.38 95 GLU A CA 1
ATOM 722 C C . GLU A 1 95 ? 2.130 -5.012 -11.353 1.00 97.38 95 GLU A C 1
ATOM 724 O O . GLU A 1 95 ? 3.157 -5.104 -12.027 1.00 97.38 95 GLU A O 1
ATOM 729 N N . ILE A 1 96 ? 2.123 -5.159 -10.032 1.00 97.94 96 ILE A N 1
ATOM 730 C CA . ILE A 1 96 ? 3.300 -5.462 -9.217 1.00 97.94 96 ILE A CA 1
ATOM 731 C C . ILE A 1 96 ? 3.023 -6.650 -8.298 1.00 97.94 96 ILE A C 1
ATOM 733 O O . ILE A 1 96 ? 1.868 -7.012 -8.061 1.00 97.94 96 ILE A O 1
ATOM 737 N N . TYR A 1 97 ? 4.083 -7.263 -7.768 1.00 98.31 97 TYR A N 1
ATOM 738 C CA . TYR A 1 97 ? 3.924 -8.213 -6.672 1.00 98.31 97 TYR A CA 1
ATOM 739 C C . TYR A 1 97 ? 3.576 -7.453 -5.390 1.00 98.31 97 TYR A C 1
ATOM 741 O O . TYR A 1 97 ? 4.225 -6.457 -5.058 1.00 98.31 97 TYR A O 1
ATOM 749 N N . PHE A 1 98 ? 2.555 -7.926 -4.682 1.00 98.50 98 PHE A N 1
ATOM 750 C CA . PHE A 1 98 ? 2.148 -7.374 -3.397 1.00 98.50 98 PHE A CA 1
ATOM 751 C C . PHE A 1 98 ? 1.527 -8.471 -2.534 1.00 98.50 98 PHE A C 1
ATOM 753 O O . PHE A 1 98 ? 0.415 -8.933 -2.789 1.00 98.50 98 PHE A O 1
ATOM 760 N N . ASP A 1 99 ? 2.248 -8.891 -1.503 1.00 98.19 99 ASP A N 1
ATOM 761 C CA . ASP A 1 99 ? 1.745 -9.811 -0.492 1.00 98.19 99 ASP A CA 1
ATOM 762 C C . ASP A 1 99 ? 1.281 -9.004 0.716 1.00 98.19 99 ASP A C 1
ATOM 764 O O . ASP A 1 99 ? 2.101 -8.519 1.490 1.00 98.19 99 ASP A O 1
ATOM 768 N N . VAL A 1 100 ? -0.035 -8.878 0.902 1.00 97.12 100 VAL A N 1
ATOM 769 C CA . VAL A 1 100 ? -0.625 -8.063 1.978 1.00 97.12 100 VAL A CA 1
ATOM 770 C C . VAL A 1 100 ? -0.027 -8.391 3.352 1.00 97.12 100 VAL A C 1
ATOM 772 O O . VAL A 1 100 ? 0.170 -7.485 4.152 1.00 97.12 100 VAL A O 1
ATOM 775 N N . ALA A 1 101 ? 0.296 -9.655 3.637 1.00 95.00 101 ALA A N 1
ATOM 776 C CA . ALA A 1 101 ? 0.820 -10.044 4.945 1.00 95.00 101 ALA A CA 1
ATOM 777 C C . ALA A 1 101 ? 2.285 -9.625 5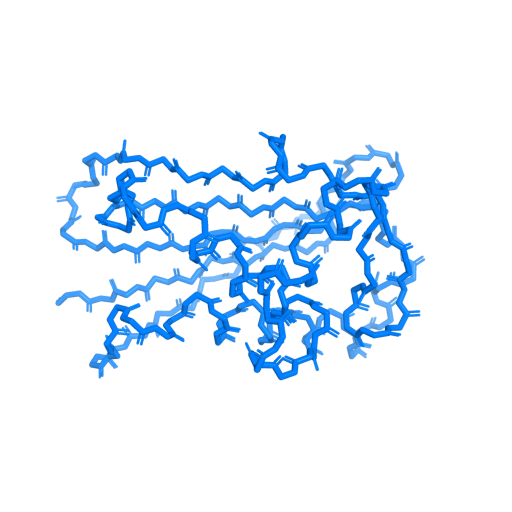.167 1.00 95.00 101 ALA A C 1
ATOM 779 O O . ALA A 1 101 ? 2.709 -9.480 6.311 1.00 95.00 101 ALA A O 1
ATOM 780 N N . GLN A 1 102 ? 3.062 -9.461 4.094 1.00 96.06 102 GLN A N 1
ATOM 781 C CA . GLN A 1 102 ? 4.493 -9.129 4.151 1.00 96.06 102 GLN A CA 1
ATOM 782 C C . GLN A 1 102 ? 4.771 -7.658 3.826 1.00 96.06 102 GLN A C 1
ATOM 784 O O . GLN A 1 102 ? 5.732 -7.073 4.325 1.00 96.06 102 GLN A O 1
ATOM 789 N N . ASP A 1 103 ? 3.942 -7.080 2.964 1.00 97.81 103 ASP A N 1
ATOM 790 C CA . ASP A 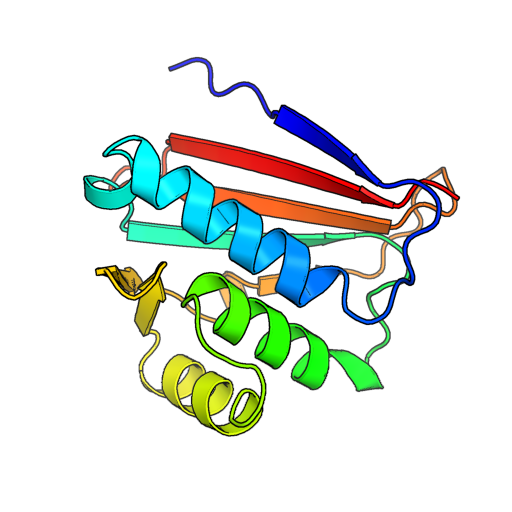1 103 ? 4.137 -5.766 2.366 1.00 97.81 103 ASP A CA 1
ATOM 791 C C . ASP A 1 103 ? 3.304 -4.680 3.036 1.00 97.81 103 ASP A C 1
ATOM 793 O O . ASP A 1 103 ? 3.601 -3.505 2.847 1.00 97.81 103 ASP A O 1
ATOM 797 N N . LEU A 1 104 ? 2.301 -5.043 3.839 1.00 96.12 104 LEU A N 1
ATOM 798 C CA . LEU A 1 104 ? 1.504 -4.107 4.624 1.00 96.12 104 LEU A CA 1
ATOM 799 C C . LEU A 1 104 ? 1.663 -4.419 6.113 1.00 96.12 104 LEU A C 1
ATOM 801 O O . LEU A 1 104 ? 1.025 -5.313 6.669 1.00 96.12 104 LEU A O 1
ATOM 805 N N . LEU A 1 105 ? 2.546 -3.669 6.764 1.00 92.81 105 LEU A N 1
ATOM 806 C CA . LEU A 1 105 ? 2.863 -3.834 8.175 1.00 92.81 105 LEU A CA 1
ATOM 807 C C . LEU A 1 105 ? 2.095 -2.799 8.994 1.00 92.81 105 LEU A C 1
ATOM 809 O O . LEU A 1 105 ? 2.400 -1.611 8.958 1.00 92.81 105 LEU A O 1
ATOM 813 N N . ILE A 1 106 ? 1.106 -3.260 9.758 1.00 88.06 106 ILE A N 1
ATOM 814 C CA . ILE A 1 106 ? 0.383 -2.432 10.729 1.00 88.06 106 ILE A CA 1
ATOM 815 C C . ILE A 1 106 ? 0.946 -2.730 12.119 1.00 88.06 106 ILE A C 1
ATOM 817 O O . ILE A 1 106 ? 0.602 -3.756 12.723 1.00 88.06 106 ILE A O 1
ATOM 821 N N . GLN A 1 107 ? 1.817 -1.851 12.614 1.00 80.75 107 GLN A N 1
ATOM 822 C CA . GLN A 1 107 ? 2.510 -2.020 13.888 1.00 80.75 107 GLN A CA 1
ATOM 823 C C . GLN A 1 107 ? 1.955 -1.045 14.929 1.00 80.75 107 GLN A C 1
ATOM 825 O O . GLN A 1 107 ? 1.946 0.165 14.718 1.00 80.75 107 GLN A O 1
ATOM 830 N N . GLN A 1 108 ? 1.510 -1.576 16.074 1.00 72.31 108 GLN A N 1
ATOM 831 C CA . GLN A 1 108 ? 1.353 -0.747 17.270 1.00 72.31 108 GLN A CA 1
ATOM 832 C C . GLN A 1 108 ? 2.752 -0.485 17.802 1.00 72.31 108 GLN A C 1
ATOM 834 O O . GLN A 1 108 ? 3.453 -1.420 18.188 1.00 72.31 108 GLN A O 1
ATOM 839 N N . GLN A 1 109 ? 3.157 0.775 17.797 1.00 68.50 109 GLN A N 1
ATOM 840 C CA . GLN A 1 109 ? 4.398 1.203 18.413 1.00 68.50 109 GLN A CA 1
ATOM 841 C C . GLN A 1 109 ? 4.103 2.433 19.257 1.00 68.50 109 GLN A C 1
ATOM 843 O O . GLN A 1 109 ? 3.457 3.367 18.781 1.00 68.50 109 GLN A O 1
ATOM 848 N N . GLU A 1 110 ? 4.591 2.433 20.496 1.00 61.88 110 GLU A N 1
ATOM 849 C CA . GLU A 1 110 ? 4.679 3.657 21.280 1.00 61.88 110 GLU A CA 1
ATOM 850 C C . GLU A 1 110 ? 5.729 4.549 20.622 1.00 61.88 110 GLU A C 1
ATOM 852 O O . GLU A 1 110 ? 6.934 4.295 20.691 1.00 61.88 110 GLU A O 1
ATOM 857 N N . LEU A 1 111 ? 5.258 5.557 19.895 1.00 64.88 111 LEU A N 1
ATOM 858 C CA . LEU A 1 111 ? 6.121 6.612 19.397 1.00 64.88 111 LEU A CA 1
ATOM 859 C C . LEU A 1 111 ? 6.363 7.618 20.535 1.00 64.88 111 LEU A C 1
ATOM 861 O O . LEU A 1 111 ? 5.461 7.846 21.343 1.00 64.88 111 LEU A O 1
ATOM 865 N N . PRO A 1 112 ? 7.557 8.245 20.615 1.00 60.91 112 PRO A N 1
ATOM 866 C CA . PRO A 1 112 ? 7.857 9.253 21.641 1.00 60.91 112 PRO A CA 1
ATOM 867 C C . PRO A 1 112 ? 6.864 10.428 21.654 1.00 60.91 112 PRO A C 1
ATOM 869 O O . PRO A 1 112 ? 6.708 11.112 22.661 1.00 60.91 112 PRO A O 1
ATOM 872 N N . THR A 1 113 ? 6.197 10.657 20.525 1.00 61.84 113 THR A N 1
ATOM 873 C CA . THR A 1 113 ? 5.119 11.622 20.316 1.00 61.84 113 THR A CA 1
ATOM 874 C C . THR A 1 113 ? 3.805 10.868 20.097 1.00 61.84 113 THR A C 1
ATOM 876 O O . THR A 1 113 ? 3.821 9.805 19.482 1.00 61.84 113 THR A O 1
ATOM 879 N N . GLN A 1 114 ? 2.650 11.426 20.490 1.00 62.09 114 GLN A N 1
ATOM 880 C CA . GLN A 1 114 ? 1.314 10.864 20.174 1.00 62.09 114 GLN A CA 1
ATOM 881 C C . GLN A 1 114 ? 0.969 10.906 18.665 1.00 62.09 114 GLN A C 1
ATOM 883 O O . GLN A 1 114 ? -0.194 10.821 18.272 1.00 62.09 114 GLN A O 1
ATOM 888 N N . SER A 1 115 ? 1.978 11.048 17.807 1.00 71.19 115 SER A N 1
ATOM 889 C CA . SER A 1 115 ? 1.833 11.084 16.365 1.00 71.19 115 SER A CA 1
ATOM 890 C C . SER A 1 115 ? 1.532 9.694 15.819 1.00 71.19 115 SER A C 1
ATOM 892 O O . SER A 1 115 ? 1.834 8.660 16.417 1.00 71.19 115 SER A O 1
ATOM 894 N N . SE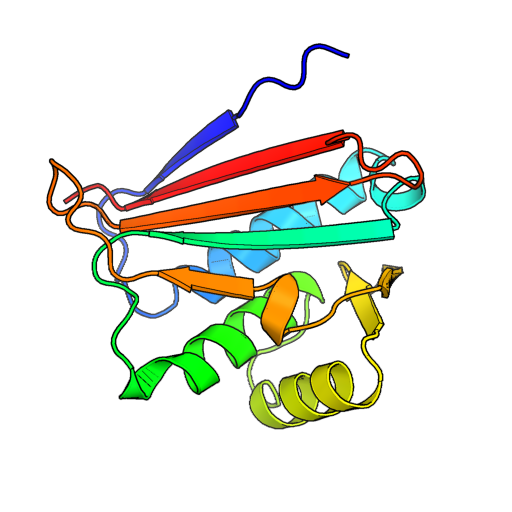R A 1 116 ? 0.920 9.676 14.645 1.00 82.88 116 SER A N 1
ATOM 895 C CA . SER A 1 116 ? 0.729 8.461 13.864 1.00 82.88 116 SER A CA 1
ATOM 896 C C . SER A 1 116 ? 1.211 8.731 12.450 1.00 82.88 116 SER A C 1
ATOM 898 O O . SER A 1 116 ? 1.053 9.843 11.942 1.00 82.88 116 SER A O 1
ATOM 900 N N . GLY A 1 117 ? 1.838 7.744 11.815 1.00 88.12 117 GLY A N 1
ATOM 901 C CA . GLY A 1 117 ? 2.320 7.923 10.450 1.00 88.12 117 GLY A CA 1
ATOM 902 C C . GLY A 1 117 ? 2.320 6.674 9.595 1.00 88.12 117 GLY A C 1
ATOM 903 O O . GLY A 1 117 ? 2.156 5.555 10.079 1.00 88.12 117 GLY A O 1
ATOM 904 N N . ILE A 1 118 ? 2.488 6.905 8.298 1.00 91.19 118 ILE A N 1
ATOM 905 C CA . ILE A 1 118 ? 2.531 5.884 7.259 1.00 91.19 118 ILE A CA 1
ATOM 906 C C . ILE A 1 118 ? 3.772 6.125 6.413 1.00 91.19 118 ILE A C 1
ATOM 908 O O . ILE A 1 118 ? 3.925 7.188 5.812 1.00 91.19 118 ILE A O 1
ATOM 912 N N . THR A 1 119 ? 4.640 5.125 6.337 1.00 93.62 119 THR A N 1
ATOM 913 C CA . THR A 1 119 ? 5.765 5.103 5.406 1.00 93.62 119 THR A CA 1
ATOM 914 C C . THR A 1 119 ? 5.404 4.225 4.218 1.00 93.62 119 THR A C 1
ATOM 916 O O . THR A 1 119 ? 4.960 3.091 4.396 1.00 93.62 119 THR A O 1
ATOM 919 N N . ILE A 1 120 ? 5.592 4.737 3.004 1.00 96.56 120 ILE A N 1
ATOM 920 C CA . ILE A 1 120 ? 5.386 3.987 1.763 1.00 96.56 120 ILE A CA 1
ATOM 921 C C . ILE A 1 120 ? 6.684 4.004 0.963 1.00 96.56 120 ILE A C 1
ATOM 923 O O . ILE A 1 120 ? 7.239 5.072 0.693 1.00 96.56 120 ILE A O 1
ATOM 927 N N . SER A 1 121 ? 7.151 2.820 0.568 1.00 96.62 121 SER A N 1
ATOM 928 C CA . SER A 1 121 ? 8.378 2.637 -0.208 1.00 96.62 121 SER A CA 1
ATOM 929 C C . SER A 1 121 ? 8.109 1.815 -1.462 1.00 96.62 121 SER A C 1
ATOM 931 O O . SER A 1 121 ? 7.532 0.729 -1.391 1.00 96.62 121 SER A O 1
ATOM 933 N N . ALA A 1 122 ? 8.594 2.290 -2.605 1.00 96.56 122 ALA A N 1
ATOM 934 C CA . ALA A 1 122 ? 8.609 1.548 -3.857 1.00 96.56 122 ALA A CA 1
ATOM 935 C C . ALA A 1 122 ? 9.994 0.971 -4.131 1.00 96.56 122 ALA A C 1
ATOM 937 O O . ALA A 1 122 ? 11.000 1.666 -3.969 1.00 96.56 122 ALA A O 1
ATOM 938 N N . LYS A 1 123 ? 10.040 -0.291 -4.565 1.00 96.06 123 LYS A N 1
ATOM 939 C CA . LYS A 1 123 ? 11.281 -1.020 -4.834 1.00 96.06 123 LYS A CA 1
ATOM 940 C C . LYS A 1 123 ? 11.369 -1.517 -6.270 1.00 96.06 123 LYS A C 1
ATOM 942 O O . LYS A 1 123 ? 10.353 -1.916 -6.848 1.00 96.06 123 LYS A O 1
ATOM 947 N N . ASN A 1 124 ? 12.583 -1.513 -6.814 1.00 94.81 124 ASN A N 1
ATOM 948 C CA . ASN A 1 124 ? 12.907 -2.135 -8.098 1.00 94.81 124 ASN A CA 1
ATOM 949 C C . ASN A 1 124 ? 13.210 -3.640 -7.942 1.00 94.81 124 ASN A C 1
ATOM 951 O O . ASN A 1 124 ? 13.078 -4.210 -6.855 1.00 94.81 124 ASN A O 1
ATOM 955 N N . ILE A 1 125 ? 13.577 -4.287 -9.051 1.00 95.75 125 ILE A N 1
ATOM 956 C CA . ILE A 1 125 ? 13.902 -5.721 -9.103 1.00 95.75 125 ILE A CA 1
ATOM 957 C C . ILE A 1 125 ? 15.105 -6.104 -8.231 1.00 95.75 125 ILE A C 1
ATOM 959 O O . ILE A 1 125 ? 15.126 -7.201 -7.682 1.00 95.75 125 ILE A O 1
ATOM 963 N N . ASP A 1 126 ? 16.029 -5.169 -8.019 1.00 94.88 126 ASP A N 1
ATOM 964 C CA . ASP A 1 126 ? 17.216 -5.326 -7.175 1.00 94.88 126 ASP A CA 1
ATOM 965 C C . ASP A 1 126 ? 16.921 -5.059 -5.684 1.00 94.88 126 ASP A C 1
ATOM 967 O O . ASP A 1 126 ? 17.823 -5.000 -4.851 1.00 94.88 126 ASP A O 1
ATOM 971 N N . ALA A 1 127 ? 15.636 -4.907 -5.331 1.00 93.44 127 ALA A N 1
ATOM 972 C CA . ALA A 1 127 ? 15.133 -4.556 -4.004 1.00 93.44 127 ALA A CA 1
ATOM 973 C C . ALA A 1 127 ? 15.588 -3.180 -3.477 1.00 93.44 127 ALA A C 1
ATOM 975 O O . ALA A 1 127 ? 15.363 -2.863 -2.302 1.00 93.44 127 ALA A O 1
ATOM 976 N N . GLU A 1 128 ? 16.148 -2.336 -4.342 1.00 94.25 128 GLU A N 1
ATOM 977 C CA . GLU A 1 128 ? 16.526 -0.966 -4.022 1.00 94.25 128 GLU A CA 1
ATOM 978 C C . GLU A 1 128 ? 15.292 -0.069 -3.966 1.00 94.25 128 GLU A C 1
ATOM 980 O O . GLU A 1 128 ? 14.358 -0.199 -4.763 1.00 94.25 128 GLU A O 1
ATOM 985 N N . VAL A 1 129 ? 15.289 0.875 -3.026 1.00 94.38 129 VAL A N 1
ATOM 986 C CA . VAL A 1 129 ? 14.195 1.835 -2.875 1.00 94.38 129 VAL A CA 1
ATOM 987 C C . VAL A 1 129 ? 14.349 2.949 -3.906 1.00 94.38 129 VAL A C 1
ATOM 989 O O . VAL A 1 129 ? 15.268 3.764 -3.815 1.00 94.38 129 VAL A O 1
ATOM 992 N N . VAL A 1 130 ? 13.418 3.006 -4.857 1.00 93.00 130 VAL A N 1
ATOM 993 C CA . VAL A 1 130 ? 13.381 4.043 -5.903 1.00 93.00 130 VAL A CA 1
ATOM 994 C C . VAL A 1 130 ? 12.605 5.282 -5.465 1.00 93.00 130 VAL A C 1
ATOM 996 O O . VAL A 1 130 ? 12.854 6.376 -5.957 1.00 93.00 130 VAL A O 1
ATOM 999 N N . MET A 1 131 ? 11.683 5.128 -4.513 1.00 93.12 131 MET A N 1
ATOM 1000 C CA . MET A 1 131 ? 10.914 6.227 -3.939 1.00 93.12 131 MET A CA 1
ATOM 1001 C C . MET A 1 131 ? 10.455 5.859 -2.532 1.00 93.12 131 MET A C 1
ATOM 1003 O O . MET A 1 131 ? 10.011 4.735 -2.301 1.00 93.12 131 MET A O 1
ATOM 1007 N N . GLN A 1 132 ? 10.537 6.812 -1.603 1.00 94.88 132 GLN A N 1
ATOM 1008 C CA . GLN A 1 132 ? 10.027 6.656 -0.245 1.00 94.88 132 GLN A CA 1
ATOM 1009 C C . GLN A 1 132 ? 9.399 7.951 0.262 1.00 94.88 132 GLN A C 1
ATOM 1011 O O . GLN A 1 132 ? 9.965 9.037 0.094 1.00 94.88 132 GLN A O 1
ATOM 1016 N N . ARG A 1 133 ? 8.232 7.823 0.891 1.00 94.12 133 ARG A N 1
ATOM 1017 C CA . ARG A 1 133 ? 7.497 8.919 1.523 1.00 94.12 133 ARG A CA 1
ATOM 1018 C C . ARG A 1 133 ? 7.096 8.523 2.934 1.00 94.12 133 ARG A C 1
ATOM 1020 O O . ARG A 1 133 ? 6.704 7.381 3.157 1.00 94.12 133 ARG A O 1
ATOM 1027 N N . ALA A 1 134 ? 7.199 9.466 3.861 1.00 92.50 134 ALA A N 1
ATOM 1028 C CA . ALA A 1 134 ? 6.699 9.324 5.221 1.00 92.50 134 ALA A CA 1
ATOM 1029 C C . ALA A 1 134 ? 5.633 10.392 5.470 1.00 92.50 134 ALA A C 1
ATOM 1031 O O . ALA A 1 134 ? 5.911 11.585 5.369 1.00 92.50 134 ALA A O 1
ATOM 1032 N N . TYR A 1 135 ? 4.417 9.961 5.778 1.00 90.56 135 TYR A N 1
ATOM 1033 C CA . TYR A 1 135 ? 3.274 10.826 6.028 1.00 90.56 135 TYR A CA 1
ATOM 1034 C C . TYR A 1 135 ? 2.942 10.790 7.515 1.00 90.56 135 TYR A C 1
ATOM 1036 O O . TYR A 1 135 ? 2.644 9.717 8.036 1.00 90.56 135 TYR A O 1
ATOM 1044 N N . TRP A 1 136 ? 2.971 11.933 8.195 1.00 86.88 136 TRP A N 1
ATOM 1045 C CA . TRP A 1 136 ? 2.697 12.019 9.633 1.00 86.88 136 TRP A CA 1
ATOM 1046 C C . TRP A 1 136 ? 1.491 12.899 9.915 1.00 86.88 136 TRP A C 1
ATOM 1048 O O . TRP A 1 136 ? 1.329 13.955 9.307 1.00 86.88 136 TRP A O 1
ATOM 1058 N N . LEU A 1 137 ? 0.678 12.472 10.874 1.00 82.19 137 LEU A N 1
ATOM 1059 C CA . LEU A 1 137 ? -0.299 13.318 11.539 1.00 82.19 137 LEU A CA 1
ATOM 1060 C C . LEU A 1 137 ? 0.383 13.972 12.735 1.00 82.19 137 LEU A C 1
ATOM 1062 O O . LEU A 1 137 ? 0.842 13.274 13.648 1.00 82.19 137 LEU A O 1
ATOM 1066 N N . ALA A 1 138 ? 0.473 15.299 12.702 1.00 69.56 138 ALA A N 1
ATOM 1067 C CA . ALA A 1 138 ? 0.835 16.068 13.878 1.00 69.56 138 ALA A CA 1
ATOM 1068 C C . ALA A 1 138 ? -0.389 16.163 14.800 1.00 69.56 138 ALA A C 1
ATOM 1070 O O . ALA A 1 138 ? -1.507 16.410 14.342 1.00 69.56 138 ALA A O 1
ATOM 1071 N N . SER A 1 139 ? -0.158 15.895 16.084 1.00 60.91 139 SER A N 1
ATOM 1072 C CA . SER A 1 139 ? -1.117 16.078 17.177 1.00 60.91 139 SER A CA 1
ATOM 1073 C C . SER A 1 139 ? -1.122 17.518 17.663 1.00 60.91 139 SER A C 1
ATOM 1075 O O . SER A 1 139 ? 0.008 18.022 17.876 1.00 60.91 139 SER A O 1
#